Protein AF-A0A8S3B4U5-F1 (afdb_monomer)

Secondary structure (DSSP, 8-state):
--HHHHHHHHHHHHHHTT-S----EEE-HHHHHHHHH-TT---S----HHHHHHHHHHHHTTSEEE-SS-----------

Organism: NCBI:txid392030

Sequence (80 aa):
NHHLPNAALLAKELRLNGGQARFVFTTHPWILLEFFDNIAQCTNERPNRTTIELVTDAIKQGDITWHAHAFSMFIPMMDK

Structure (mmCIF, N/CA/C/O backbone):
data_AF-A0A8S3B4U5-F1
#
_entry.id   AF-A0A8S3B4U5-F1
#
loop_
_atom_site.group_PDB
_atom_site.id
_atom_site.type_symbol
_atom_site.label_atom_id
_atom_site.label_alt_id
_atom_site.label_comp_id
_atom_site.label_asym_id
_atom_site.label_entity_id
_atom_site.label_seq_id
_atom_site.pdbx_PDB_ins_code
_atom_site.Cartn_x
_atom_site.Cartn_y
_atom_site.Cartn_z
_atom_site.occupancy
_atom_site.B_iso_or_equiv
_atom_site.auth_seq_id
_atom_site.auth_comp_id
_atom_site.auth_asym_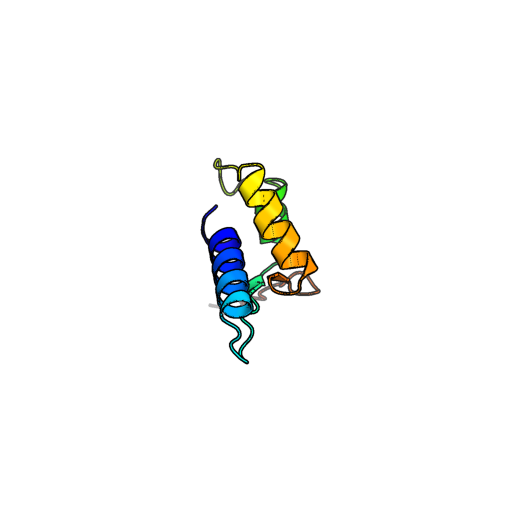id
_atom_site.auth_atom_id
_atom_site.pdbx_PDB_model_num
ATOM 1 N N . ASN A 1 1 ? -0.734 8.984 -9.697 1.00 75.75 1 ASN A N 1
ATOM 2 C CA . ASN A 1 1 ? -0.453 9.189 -8.255 1.00 75.75 1 ASN A CA 1
ATOM 3 C C . ASN A 1 1 ? -1.667 9.395 -7.351 1.00 75.75 1 ASN A C 1
ATOM 5 O O . ASN A 1 1 ? -1.493 9.875 -6.241 1.00 75.75 1 ASN A O 1
ATOM 9 N N . HIS A 1 2 ? -2.883 8.996 -7.743 1.00 88.62 2 HIS A N 1
ATOM 10 C CA . HIS A 1 2 ? -4.078 9.281 -6.927 1.00 88.62 2 HIS A CA 1
ATOM 11 C C . HIS A 1 2 ? -4.660 8.040 -6.242 1.00 88.62 2 HIS A C 1
ATOM 13 O O . HIS A 1 2 ? -5.059 8.103 -5.087 1.00 88.62 2 HIS A O 1
ATOM 19 N N . HIS A 1 3 ? -4.665 6.884 -6.910 1.00 93.31 3 HIS A N 1
ATOM 20 C CA . HIS A 1 3 ? -5.409 5.717 -6.424 1.00 93.31 3 HIS A CA 1
ATOM 21 C C . HIS A 1 3 ? -4.788 5.034 -5.198 1.00 93.31 3 HIS A C 1
ATOM 23 O O . HIS A 1 3 ? -5.500 4.800 -4.228 1.00 93.31 3 HIS A O 1
ATOM 29 N N . LEU A 1 4 ? -3.477 4.761 -5.206 1.00 94.81 4 LEU A N 1
ATOM 30 C CA . LEU A 1 4 ? -2.777 4.183 -4.047 1.00 94.81 4 LEU A CA 1
ATOM 31 C C . LEU A 1 4 ? -2.901 5.072 -2.789 1.00 94.81 4 LEU A C 1
ATOM 33 O O . LEU A 1 4 ? -3.291 4.557 -1.742 1.00 94.81 4 LEU A O 1
ATOM 37 N N . PRO A 1 5 ? -2.660 6.399 -2.867 1.00 96.69 5 PRO A N 1
ATOM 38 C CA . PRO A 1 5 ? -2.860 7.287 -1.720 1.00 96.69 5 PRO A CA 1
ATOM 39 C C . PRO A 1 5 ? -4.312 7.364 -1.252 1.00 96.69 5 PRO A C 1
ATOM 41 O O . PRO A 1 5 ? -4.566 7.306 -0.053 1.00 96.69 5 PRO A O 1
ATOM 44 N N . ASN A 1 6 ? -5.277 7.440 -2.172 1.00 97.75 6 ASN A N 1
ATOM 45 C CA . ASN A 1 6 ? -6.692 7.485 -1.802 1.00 97.75 6 ASN A CA 1
ATOM 46 C C . ASN A 1 6 ? -7.142 6.187 -1.119 1.00 97.75 6 ASN A C 1
ATOM 48 O O . ASN A 1 6 ? -7.890 6.241 -0.147 1.00 97.75 6 ASN A O 1
ATOM 52 N N . ALA A 1 7 ? -6.648 5.031 -1.572 1.00 97.75 7 A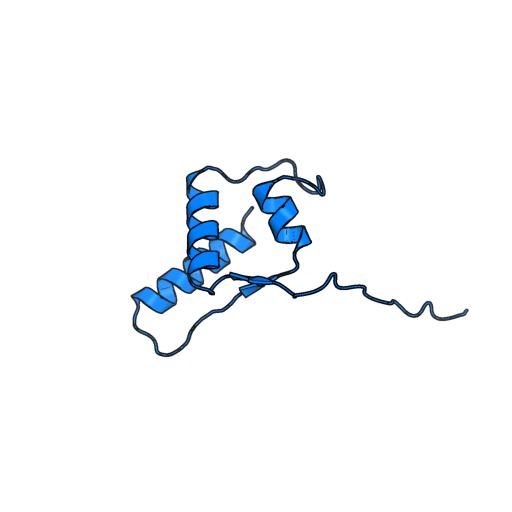LA A N 1
ATOM 53 C CA . ALA A 1 7 ? -6.885 3.751 -0.911 1.00 97.75 7 ALA A CA 1
ATOM 54 C C . ALA A 1 7 ? -6.315 3.735 0.519 1.00 97.75 7 ALA A C 1
ATOM 56 O O . ALA A 1 7 ? -7.003 3.312 1.448 1.00 97.75 7 ALA A O 1
ATOM 57 N N . ALA A 1 8 ? -5.096 4.254 0.712 1.00 97.81 8 ALA A N 1
ATOM 58 C CA . ALA A 1 8 ? -4.484 4.385 2.035 1.00 97.81 8 ALA A CA 1
ATOM 59 C C . ALA A 1 8 ? -5.275 5.331 2.960 1.00 97.81 8 ALA A C 1
ATOM 61 O O . ALA A 1 8 ? -5.473 5.019 4.136 1.00 97.81 8 ALA A O 1
ATOM 62 N N . LEU A 1 9 ? -5.751 6.470 2.440 1.00 97.50 9 LEU A N 1
ATOM 63 C CA . LEU A 1 9 ? -6.578 7.417 3.197 1.00 97.50 9 LEU A CA 1
ATOM 64 C C . LEU A 1 9 ? -7.900 6.789 3.626 1.00 97.50 9 LEU A C 1
ATOM 66 O O . LEU A 1 9 ? -8.237 6.858 4.805 1.00 97.50 9 LEU A O 1
ATOM 70 N N . LEU A 1 10 ? -8.601 6.130 2.703 1.00 96.25 10 LEU A N 1
ATOM 71 C CA . LEU A 1 10 ? -9.870 5.470 2.991 1.00 96.25 10 LEU A CA 1
ATOM 72 C C . LEU A 1 10 ? -9.706 4.374 4.052 1.00 96.25 10 LEU A C 1
ATOM 74 O O . LEU A 1 10 ? -10.485 4.309 5.001 1.00 96.25 10 LEU A O 1
ATOM 78 N N . ALA A 1 11 ? -8.667 3.540 3.936 1.00 96.50 11 ALA A N 1
ATOM 79 C CA . ALA A 1 11 ? -8.383 2.513 4.936 1.00 96.50 11 ALA A CA 1
ATOM 80 C C . ALA A 1 11 ? -8.122 3.115 6.325 1.00 96.50 11 ALA A C 1
ATOM 82 O O . ALA A 1 11 ? -8.654 2.638 7.332 1.00 96.50 11 ALA A O 1
ATOM 83 N N . LYS A 1 12 ? -7.322 4.189 6.376 1.00 95.50 12 LYS A N 1
ATOM 84 C CA . LYS A 1 12 ? -7.016 4.910 7.614 1.00 95.50 12 LYS A CA 1
ATOM 85 C C . LYS A 1 12 ? -8.270 5.519 8.232 1.00 95.50 12 LYS A C 1
ATOM 87 O O . LYS A 1 12 ? -8.469 5.372 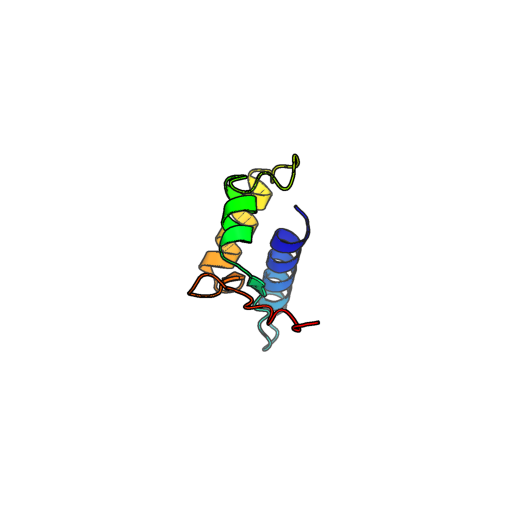9.434 1.00 95.50 12 LYS A O 1
ATOM 92 N N . GLU A 1 13 ? -9.097 6.182 7.433 1.00 95.38 13 GLU A N 1
ATOM 93 C CA . GLU A 1 13 ? -10.349 6.791 7.880 1.00 95.38 13 GLU A CA 1
ATOM 94 C C . GLU A 1 13 ? -11.291 5.743 8.479 1.00 95.38 13 GLU A C 1
ATOM 96 O O . GLU A 1 13 ? -11.733 5.894 9.616 1.00 95.38 13 GLU A O 1
ATOM 101 N N . LEU A 1 14 ? -11.525 4.632 7.773 1.00 93.88 14 LEU A N 1
ATOM 102 C CA . LEU A 1 14 ? -12.405 3.563 8.251 1.00 93.88 14 LEU A CA 1
ATOM 103 C C . LEU A 1 14 ? -11.923 2.952 9.571 1.00 93.88 14 LEU A C 1
ATOM 105 O O . LEU A 1 14 ? -12.735 2.693 10.460 1.00 93.88 14 LEU A O 1
ATOM 109 N N . ARG A 1 15 ? -10.605 2.779 9.733 1.00 90.06 15 ARG A N 1
ATOM 110 C CA . ARG A 1 15 ? -10.017 2.306 10.992 1.00 90.06 15 ARG A CA 1
ATOM 111 C C . ARG A 1 15 ? -10.206 3.314 12.127 1.00 90.06 15 ARG A C 1
ATOM 113 O O . ARG A 1 15 ? -10.574 2.916 13.228 1.00 90.06 15 ARG A O 1
ATOM 120 N N . LEU A 1 16 ? -9.932 4.597 11.884 1.00 93.25 16 LEU A N 1
ATOM 121 C CA . LEU A 1 16 ? -10.040 5.644 12.908 1.00 93.25 16 LEU A CA 1
ATOM 122 C C . LEU A 1 16 ? -11.488 5.902 13.331 1.00 93.25 16 LEU A C 1
ATOM 124 O O . LEU A 1 16 ? -11.734 6.208 14.494 1.00 93.25 16 LEU A O 1
ATOM 128 N N . ASN A 1 17 ? -12.440 5.707 12.420 1.00 92.44 17 ASN A N 1
ATOM 129 C CA . ASN A 1 17 ? -13.867 5.829 12.701 1.00 92.44 17 ASN A CA 1
ATOM 130 C C . ASN A 1 17 ? -14.427 4.650 13.524 1.00 92.44 17 ASN A C 1
ATOM 132 O O . ASN A 1 17 ? -15.610 4.648 13.857 1.00 92.44 17 ASN A O 1
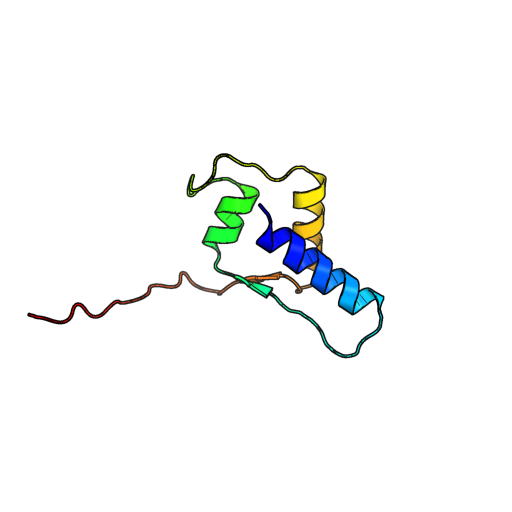ATOM 136 N N . GLY A 1 18 ? -13.604 3.651 13.872 1.00 85.62 18 GLY A N 1
ATOM 137 C CA . GLY A 1 18 ? -13.971 2.573 14.798 1.00 85.62 18 GLY A CA 1
ATOM 138 C C . GLY A 1 18 ? -14.979 1.562 14.242 1.00 85.62 18 GLY A C 1
ATOM 139 O O . GLY A 1 18 ? -15.585 0.815 15.010 1.00 85.62 18 GLY A O 1
ATOM 140 N N . GLY A 1 19 ? -15.179 1.531 12.921 1.00 79.38 19 GLY A N 1
ATOM 141 C CA . GLY A 1 19 ? -16.051 0.555 12.272 1.00 79.38 19 GLY A CA 1
ATOM 142 C C . GLY A 1 19 ? -15.497 -0.871 12.366 1.00 79.38 19 GLY A C 1
ATOM 143 O O . GLY A 1 19 ? -14.290 -1.082 12.441 1.00 79.38 19 GLY A O 1
ATOM 144 N N . GLN A 1 20 ? -16.378 -1.876 12.322 1.00 84.06 20 GLN A N 1
ATOM 145 C CA . GLN A 1 20 ? -15.949 -3.285 12.297 1.00 84.06 20 GLN A CA 1
ATOM 146 C C . GLN A 1 20 ? -15.367 -3.718 10.941 1.00 84.06 20 GLN A C 1
ATOM 148 O O . GLN A 1 20 ? -14.626 -4.697 10.867 1.00 84.06 20 GLN A O 1
ATOM 153 N N . ALA A 1 21 ? -15.709 -3.010 9.863 1.00 85.69 21 ALA A N 1
ATOM 154 C CA . ALA A 1 21 ? -15.237 -3.326 8.523 1.00 85.69 21 ALA A CA 1
ATOM 155 C C . ALA A 1 21 ? -13.814 -2.797 8.292 1.00 85.69 21 ALA A C 1
ATOM 157 O O . ALA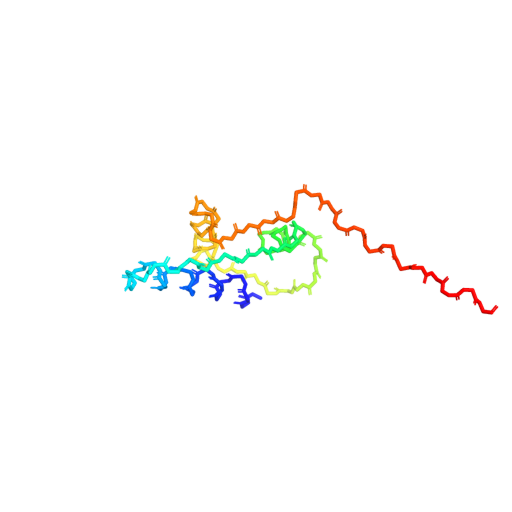 A 1 21 ? -13.500 -1.656 8.628 1.00 85.69 21 ALA A O 1
ATOM 158 N N . ARG A 1 22 ? -12.971 -3.613 7.649 1.00 90.56 22 ARG A N 1
ATOM 159 C CA . ARG A 1 22 ? -11.651 -3.203 7.156 1.00 90.56 22 ARG A CA 1
ATOM 160 C C . ARG A 1 22 ? -11.675 -3.093 5.640 1.00 90.56 22 ARG A C 1
ATOM 162 O O . ARG A 1 22 ? -12.141 -4.006 4.963 1.00 90.56 22 ARG A O 1
ATOM 169 N N . PHE A 1 23 ? -11.133 -2.000 5.117 1.00 95.25 23 PHE A N 1
ATOM 170 C CA . PHE A 1 23 ? -10.857 -1.866 3.693 1.00 95.25 23 PHE A CA 1
ATOM 171 C C . PHE A 1 23 ? -9.433 -2.342 3.411 1.00 95.25 23 PHE A C 1
ATOM 173 O O . PHE A 1 23 ? -8.484 -1.840 4.010 1.00 95.25 23 PHE A O 1
ATOM 180 N N . VAL A 1 24 ? -9.303 -3.316 2.510 1.00 96.06 24 VAL A N 1
ATOM 181 C CA . VAL A 1 24 ? -8.019 -3.835 2.034 1.00 96.06 24 VAL A CA 1
ATOM 182 C C . VAL A 1 24 ? -7.974 -3.660 0.524 1.00 96.06 24 VAL A C 1
ATOM 184 O O . VAL A 1 24 ? -8.843 -4.156 -0.192 1.00 96.06 24 VAL A O 1
ATOM 187 N N . PHE A 1 25 ? -6.960 -2.951 0.041 1.00 96.75 25 PHE A N 1
ATOM 188 C CA . PHE A 1 25 ? -6.734 -2.711 -1.375 1.00 96.75 25 PHE A CA 1
ATOM 189 C C . PHE A 1 25 ? -5.638 -3.639 -1.895 1.00 96.75 25 PHE A C 1
ATOM 191 O O . PHE A 1 25 ? -4.457 -3.446 -1.605 1.00 96.75 25 PHE A O 1
ATOM 198 N N . THR A 1 26 ? -6.027 -4.645 -2.676 1.00 95.25 26 THR A N 1
ATOM 199 C CA . THR A 1 26 ? -5.082 -5.557 -3.329 1.00 95.25 26 THR A CA 1
ATOM 200 C C . THR A 1 26 ? -4.714 -5.041 -4.716 1.00 95.25 26 THR A C 1
ATOM 202 O O . THR A 1 26 ? -5.587 -4.757 -5.532 1.00 95.25 26 THR A O 1
ATOM 205 N N . THR A 1 27 ? -3.416 -4.930 -4.990 1.00 93.12 27 THR A N 1
ATOM 206 C CA . THR A 1 27 ? -2.880 -4.452 -6.270 1.00 93.12 27 THR A CA 1
ATOM 207 C C . THR A 1 27 ? -1.894 -5.441 -6.898 1.00 93.12 27 THR A C 1
ATOM 209 O O . THR A 1 27 ? -1.568 -6.490 -6.342 1.00 93.12 27 THR A O 1
ATOM 212 N N . HIS A 1 28 ? -1.394 -5.114 -8.085 1.00 91.25 28 HIS A N 1
ATOM 213 C CA . HIS A 1 28 ? -0.306 -5.854 -8.711 1.00 91.25 28 HIS A CA 1
ATOM 214 C C . HIS A 1 28 ? 1.058 -5.348 -8.212 1.00 91.25 28 HIS A C 1
ATOM 216 O O . HIS A 1 28 ? 1.228 -4.136 -8.066 1.00 91.25 28 HIS A O 1
ATOM 222 N N . PRO A 1 29 ? 2.065 -6.226 -8.027 1.00 90.25 29 PRO A N 1
ATOM 223 C CA . PRO A 1 29 ? 3.399 -5.812 -7.576 1.00 90.25 29 PRO A CA 1
ATOM 224 C C . PRO A 1 29 ? 4.031 -4.718 -8.444 1.00 90.25 29 PRO A C 1
ATOM 226 O O . PRO A 1 29 ? 4.646 -3.791 -7.926 1.00 90.25 29 PRO A O 1
ATOM 229 N N . TRP A 1 30 ? 3.826 -4.775 -9.763 1.00 88.31 30 TRP A N 1
ATOM 230 C CA . TRP A 1 30 ? 4.386 -3.792 -10.692 1.00 88.31 30 TRP A CA 1
ATOM 231 C C . TRP A 1 30 ? 3.829 -2.376 -10.485 1.00 88.31 30 TRP A C 1
ATOM 233 O O . TRP A 1 30 ? 4.538 -1.410 -10.742 1.00 88.31 30 TRP A O 1
ATOM 243 N N . ILE A 1 31 ? 2.605 -2.233 -9.963 1.00 91.31 31 ILE A N 1
ATOM 244 C CA . ILE A 1 31 ? 2.028 -0.924 -9.623 1.00 91.31 31 ILE A CA 1
ATOM 245 C C . ILE A 1 31 ? 2.759 -0.306 -8.428 1.00 91.31 31 ILE A C 1
ATOM 247 O O . ILE A 1 31 ? 2.956 0.906 -8.393 1.00 91.31 31 ILE A O 1
ATOM 251 N N . LEU A 1 32 ? 3.176 -1.124 -7.455 1.00 92.56 32 LEU A N 1
ATOM 252 C CA . LEU A 1 32 ? 3.970 -0.651 -6.318 1.00 92.56 32 LEU A CA 1
ATOM 253 C C . LEU A 1 32 ? 5.365 -0.222 -6.781 1.00 92.56 32 LEU A C 1
ATOM 255 O O . LEU A 1 32 ? 5.813 0.861 -6.420 1.00 92.56 32 LEU A O 1
ATOM 259 N N . LEU A 1 33 ? 6.005 -1.029 -7.630 1.00 91.62 33 LEU A N 1
ATOM 260 C CA . LEU A 1 33 ? 7.298 -0.697 -8.238 1.00 91.62 33 LEU A CA 1
ATOM 261 C C . LEU A 1 33 ? 7.228 0.589 -9.069 1.00 91.62 33 LEU A C 1
ATOM 263 O O . LEU A 1 33 ? 8.117 1.428 -8.993 1.00 91.62 33 LEU A O 1
ATOM 267 N N . GLU A 1 34 ? 6.157 0.791 -9.836 1.00 92.25 34 GLU A N 1
ATOM 268 C CA . GLU A 1 34 ? 5.966 2.048 -10.558 1.00 92.25 34 GLU A CA 1
ATOM 269 C C . GLU A 1 34 ? 5.787 3.225 -9.595 1.00 92.25 34 GLU A C 1
ATOM 271 O O . GLU A 1 34 ? 6.429 4.260 -9.752 1.00 92.25 34 GLU A O 1
ATOM 276 N N . PHE A 1 35 ? 4.956 3.059 -8.566 1.00 94.38 35 PHE A N 1
ATOM 277 C CA . PHE A 1 35 ? 4.666 4.117 -7.604 1.00 94.38 35 PHE A CA 1
ATOM 278 C C . PHE A 1 35 ? 5.903 4.562 -6.808 1.00 94.38 35 PHE A C 1
ATOM 280 O O . PHE A 1 35 ? 6.111 5.763 -6.643 1.00 94.38 35 PHE A O 1
ATOM 287 N N . PHE A 1 36 ? 6.715 3.621 -6.319 1.00 93.94 36 PHE A N 1
ATOM 288 C CA . PHE A 1 36 ? 7.908 3.940 -5.530 1.00 93.94 36 PHE A CA 1
ATOM 289 C C . PHE A 1 36 ? 9.117 4.288 -6.407 1.00 93.94 36 PHE A C 1
ATOM 291 O O . PHE A 1 36 ? 9.835 5.238 -6.092 1.00 93.94 36 PHE A O 1
ATOM 298 N N . ASP A 1 37 ? 9.299 3.593 -7.535 1.00 91.75 37 ASP A N 1
ATOM 299 C CA . ASP A 1 37 ? 10.571 3.592 -8.265 1.00 91.75 37 ASP A CA 1
ATOM 300 C C . ASP A 1 37 ? 10.477 4.080 -9.733 1.00 91.75 37 ASP A C 1
ATOM 302 O O . ASP A 1 37 ? 11.512 4.386 -10.323 1.00 91.75 37 ASP A O 1
ATOM 306 N N . ASN A 1 38 ? 9.285 4.259 -10.336 1.00 90.62 38 ASN A N 1
ATOM 307 C CA . ASN A 1 38 ? 9.053 4.468 -11.800 1.00 90.62 38 ASN A CA 1
ATOM 308 C C . ASN A 1 38 ? 9.572 3.362 -12.714 1.00 90.62 38 ASN A C 1
ATOM 310 O O . ASN A 1 38 ? 9.939 3.619 -13.865 1.00 90.62 38 ASN A O 1
ATOM 314 N N . ILE A 1 39 ? 9.675 2.130 -12.237 1.00 87.81 39 ILE A N 1
ATOM 315 C CA . ILE A 1 39 ? 10.328 1.093 -13.044 1.00 87.81 39 ILE A CA 1
ATOM 316 C C . ILE A 1 39 ? 9.633 0.885 -14.404 1.00 87.81 39 ILE A C 1
ATOM 318 O O . ILE A 1 39 ? 10.310 0.589 -15.387 1.00 87.81 39 ILE A O 1
ATOM 322 N N . ALA A 1 40 ? 8.317 1.087 -14.491 1.00 80.81 40 ALA A N 1
ATOM 323 C CA . ALA A 1 40 ? 7.553 0.938 -15.724 1.00 80.81 40 ALA A CA 1
ATOM 324 C C . ALA A 1 40 ? 7.485 2.221 -16.574 1.00 80.81 40 ALA A C 1
ATOM 326 O O . ALA A 1 40 ? 7.044 2.144 -17.719 1.00 80.81 40 ALA A O 1
ATOM 327 N N . GLN A 1 41 ? 7.900 3.381 -16.043 1.00 85.88 41 GLN A N 1
ATOM 328 C CA . GLN A 1 41 ? 7.886 4.687 -16.727 1.00 85.88 41 GLN A CA 1
ATOM 329 C C . GLN A 1 41 ? 6.539 5.007 -17.396 1.00 85.88 41 GLN A C 1
ATOM 331 O O . GLN A 1 41 ? 6.466 5.656 -18.438 1.00 85.88 41 GLN A O 1
ATOM 336 N N . CYS A 1 42 ? 5.454 4.537 -16.788 1.00 81.69 42 CYS A N 1
ATOM 337 C CA . CYS A 1 42 ? 4.099 4.738 -17.279 1.00 81.69 42 CYS A CA 1
ATOM 338 C C . CYS A 1 42 ? 3.578 6.138 -16.923 1.00 81.69 42 CYS A C 1
ATOM 340 O O . CYS A 1 42 ? 2.563 6.574 -17.466 1.00 81.69 42 CYS A O 1
ATOM 342 N N . THR A 1 43 ? 4.255 6.846 -16.013 1.00 80.69 43 THR A N 1
ATOM 343 C CA . THR A 1 43 ? 3.947 8.230 -15.646 1.00 80.69 43 THR A CA 1
ATOM 344 C C . THR A 1 43 ? 5.201 9.081 -15.409 1.00 80.69 43 THR A C 1
ATOM 346 O O . THR A 1 43 ? 6.257 8.599 -14.995 1.00 80.69 43 THR A O 1
ATOM 349 N N . ASN A 1 44 ? 5.060 10.387 -15.653 1.00 84.81 44 ASN A N 1
ATOM 350 C CA . ASN A 1 44 ? 6.058 11.405 -15.306 1.00 84.81 44 ASN A CA 1
ATOM 351 C C . ASN A 1 44 ? 5.819 12.012 -13.917 1.00 84.81 44 ASN A C 1
ATOM 353 O O . ASN A 1 44 ? 6.679 12.709 -13.379 1.00 84.81 44 ASN A O 1
ATOM 357 N N . GLU A 1 45 ? 4.645 11.785 -13.334 1.00 86.31 45 GLU A N 1
ATOM 358 C CA . GLU A 1 45 ? 4.316 12.310 -12.018 1.00 86.31 45 GLU A CA 1
ATOM 359 C C . GLU A 1 45 ? 4.957 11.442 -10.935 1.00 86.31 45 GLU A C 1
ATOM 361 O O . GLU A 1 45 ? 4.790 10.222 -10.932 1.00 86.31 45 GLU A O 1
ATOM 366 N N . ARG A 1 46 ? 5.587 12.066 -9.934 1.00 88.88 46 ARG A N 1
ATOM 367 C CA . ARG A 1 46 ? 6.149 11.363 -8.771 1.00 88.88 46 ARG A CA 1
ATOM 368 C C . ARG A 1 46 ? 5.378 11.662 -7.492 1.00 88.88 46 ARG A C 1
ATOM 370 O O . ARG A 1 46 ? 5.028 12.824 -7.270 1.00 88.88 46 ARG A O 1
ATOM 377 N N . PRO A 1 47 ? 5.129 10.663 -6.627 1.00 93.56 47 PRO A N 1
ATOM 378 C CA . PRO A 1 47 ? 4.592 10.941 -5.308 1.00 93.56 47 PRO A CA 1
ATOM 379 C C . PRO A 1 47 ? 5.617 11.735 -4.492 1.00 93.56 47 PRO A C 1
ATOM 381 O O . PRO A 1 47 ? 6.821 11.487 -4.543 1.00 93.56 47 PRO A O 1
ATOM 384 N N . ASN A 1 48 ? 5.132 12.705 -3.720 1.00 95.06 48 ASN A N 1
ATOM 385 C CA . ASN A 1 48 ? 5.975 13.400 -2.754 1.00 95.06 48 ASN A CA 1
ATOM 386 C C . ASN A 1 48 ? 6.248 12.508 -1.527 1.00 95.06 48 ASN A C 1
ATOM 388 O O . ASN A 1 48 ? 5.602 11.476 -1.324 1.00 95.06 48 ASN A O 1
ATOM 392 N N . ARG A 1 49 ? 7.177 12.942 -0.669 1.00 96.00 49 ARG A N 1
ATOM 393 C CA 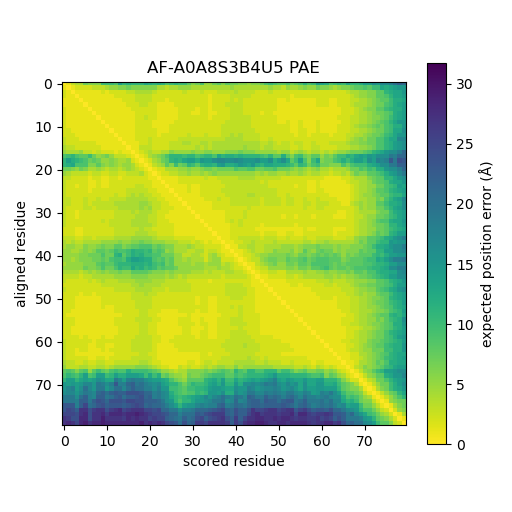. ARG A 1 49 ? 7.581 12.204 0.536 1.00 96.00 49 ARG A CA 1
ATOM 394 C C . ARG A 1 49 ? 6.405 11.828 1.444 1.00 96.00 49 ARG A C 1
ATOM 396 O O . ARG A 1 49 ? 6.302 10.679 1.851 1.00 96.00 49 ARG A O 1
ATOM 403 N N . THR A 1 50 ? 5.498 12.762 1.716 1.00 96.75 50 THR A N 1
ATOM 404 C CA . THR A 1 50 ? 4.324 12.518 2.572 1.00 96.75 50 THR A CA 1
ATOM 405 C C . THR A 1 50 ? 3.406 11.443 1.991 1.00 96.75 50 THR A C 1
ATOM 407 O O . THR A 1 50 ? 2.853 10.620 2.714 1.00 96.75 50 THR A O 1
ATOM 410 N N . THR A 1 51 ? 3.268 11.421 0.667 1.00 97.06 51 THR A N 1
ATOM 411 C CA . THR A 1 51 ? 2.461 10.429 -0.048 1.00 97.06 51 THR A CA 1
ATOM 412 C C . THR A 1 51 ? 3.107 9.042 0.021 1.00 97.06 51 THR A C 1
ATOM 414 O O . THR A 1 51 ? 2.414 8.049 0.233 1.00 97.06 51 THR A O 1
ATOM 417 N N . ILE A 1 52 ? 4.436 8.973 -0.106 1.00 97.50 52 ILE A N 1
ATOM 418 C CA . ILE A 1 52 ? 5.215 7.737 0.060 1.00 97.50 52 ILE A CA 1
ATOM 419 C C . ILE A 1 52 ? 5.056 7.188 1.483 1.00 97.50 52 ILE A C 1
ATOM 421 O O . ILE A 1 52 ? 4.778 6.000 1.650 1.00 97.50 52 ILE A O 1
ATOM 425 N N . GLU A 1 53 ? 5.192 8.040 2.501 1.00 98.12 53 GLU A N 1
ATOM 42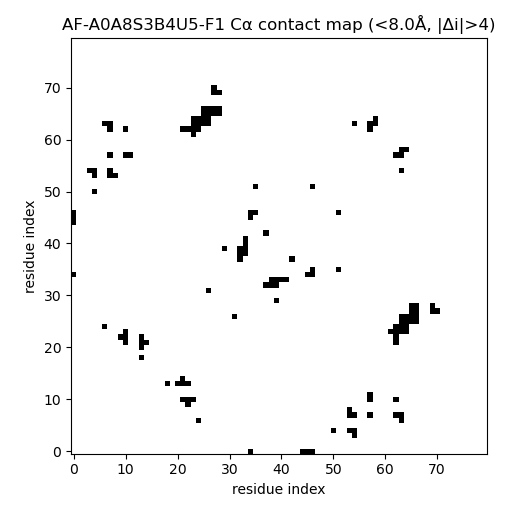6 C CA . GLU A 1 53 ? 5.044 7.664 3.913 1.00 98.12 53 GLU A CA 1
ATOM 427 C C . GLU A 1 53 ? 3.634 7.123 4.202 1.00 98.12 53 GLU A C 1
ATOM 429 O O . GLU A 1 53 ? 3.497 6.031 4.751 1.00 98.12 53 GLU A O 1
ATOM 434 N N . LEU A 1 54 ? 2.590 7.809 3.724 1.00 97.94 54 LEU A N 1
ATOM 435 C CA . LEU A 1 54 ? 1.197 7.372 3.854 1.00 97.94 54 LEU A CA 1
ATOM 436 C C . LEU A 1 54 ? 0.961 5.964 3.281 1.00 97.94 54 LEU A C 1
ATOM 438 O O . LEU A 1 54 ? 0.343 5.121 3.933 1.00 97.94 54 LEU A O 1
ATOM 442 N N . VAL A 1 55 ? 1.432 5.706 2.058 1.00 98.00 55 VAL A N 1
ATOM 443 C CA . VAL A 1 55 ? 1.252 4.401 1.401 1.00 98.00 55 VAL A CA 1
ATOM 444 C C . VAL A 1 55 ? 2.089 3.323 2.096 1.00 98.00 55 VAL A C 1
ATOM 446 O O . VAL A 1 55 ? 1.615 2.204 2.286 1.00 98.00 55 VAL A O 1
ATOM 449 N N . THR A 1 56 ? 3.299 3.663 2.544 1.00 98.19 56 THR A N 1
ATOM 450 C CA . THR A 1 56 ? 4.169 2.755 3.310 1.00 98.19 56 THR A CA 1
ATOM 451 C C . THR A 1 56 ? 3.509 2.316 4.616 1.00 98.19 56 THR A C 1
ATOM 453 O O . THR A 1 56 ? 3.535 1.134 4.964 1.00 98.19 56 THR A O 1
ATOM 456 N N . ASP A 1 57 ? 2.879 3.244 5.333 1.00 98.06 57 ASP A N 1
ATOM 457 C CA . ASP A 1 57 ? 2.175 2.938 6.576 1.00 98.06 57 ASP A CA 1
ATOM 458 C C . ASP A 1 57 ? 0.941 2.064 6.343 1.00 98.06 57 ASP A C 1
ATOM 460 O O . ASP A 1 57 ? 0.665 1.173 7.150 1.00 98.06 57 ASP A O 1
ATOM 464 N N . ALA A 1 58 ? 0.216 2.273 5.242 1.00 97.69 58 ALA A N 1
ATOM 465 C CA . ALA A 1 58 ? -0.907 1.421 4.856 1.00 97.69 58 ALA A CA 1
ATOM 466 C C . ALA A 1 58 ? -0.454 -0.007 4.494 1.00 97.69 58 ALA A C 1
ATOM 468 O O . ALA A 1 58 ? -1.103 -0.973 4.894 1.00 97.69 58 ALA A O 1
ATOM 469 N N . ILE A 1 59 ? 0.695 -0.162 3.823 1.00 97.75 59 ILE A N 1
ATOM 470 C CA . ILE A 1 59 ? 1.313 -1.476 3.566 1.00 97.75 59 ILE A CA 1
ATOM 471 C C . ILE A 1 59 ? 1.643 -2.187 4.884 1.00 97.75 59 ILE A C 1
ATOM 47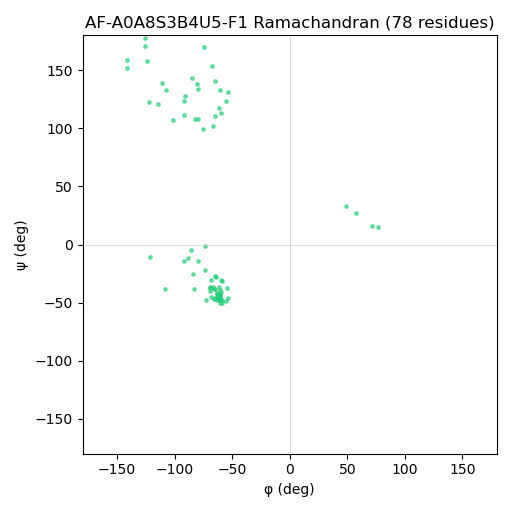3 O O . ILE A 1 59 ? 1.245 -3.332 5.087 1.00 97.75 59 ILE A O 1
ATOM 477 N N . LYS A 1 60 ? 2.319 -1.504 5.819 1.00 97.75 60 LYS A N 1
ATOM 478 C CA . LYS A 1 60 ? 2.689 -2.081 7.127 1.00 97.75 60 LYS A CA 1
ATOM 479 C C . LYS A 1 60 ? 1.480 -2.531 7.950 1.00 97.75 60 LYS A C 1
ATOM 481 O O . LYS A 1 60 ? 1.588 -3.469 8.732 1.00 97.75 60 LYS A O 1
ATOM 486 N N . GLN A 1 61 ? 0.342 -1.863 7.784 1.00 95.50 61 GLN A N 1
ATOM 487 C CA . GLN A 1 61 ? -0.906 -2.173 8.491 1.00 95.50 61 GLN A CA 1
ATOM 488 C C . GLN A 1 61 ? -1.746 -3.263 7.807 1.00 95.50 61 GLN A C 1
ATOM 490 O O . GLN A 1 61 ? -2.758 -3.699 8.367 1.00 95.50 61 GLN A O 1
ATOM 495 N N . GLY A 1 62 ? -1.318 -3.726 6.627 1.00 95.88 62 GLY A N 1
ATOM 496 C CA . GLY A 1 62 ? -2.033 -4.714 5.820 1.00 95.88 62 GLY A CA 1
ATOM 497 C C . GLY A 1 62 ? -3.236 -4.144 5.066 1.00 95.88 62 GLY A C 1
ATOM 498 O O . GLY A 1 62 ? -4.073 -4.909 4.597 1.00 95.88 62 GLY A O 1
ATOM 499 N N . ASP A 1 63 ? -3.339 -2.820 4.953 1.00 96.75 63 ASP A N 1
ATOM 500 C CA . ASP A 1 63 ? -4.435 -2.149 4.249 1.00 96.75 63 ASP A CA 1
ATOM 501 C C . ASP A 1 63 ? -4.183 -2.070 2.737 1.00 96.75 63 ASP A C 1
ATOM 503 O O . ASP A 1 63 ? -5.122 -2.012 1.946 1.00 96.75 63 ASP A O 1
ATOM 507 N N . ILE A 1 64 ? -2.914 -2.090 2.325 1.00 97.81 64 ILE A N 1
ATOM 508 C CA . ILE A 1 64 ? -2.504 -2.270 0.933 1.00 97.81 64 ILE A CA 1
ATOM 509 C C . ILE A 1 64 ? -1.755 -3.591 0.840 1.00 97.81 64 ILE A C 1
ATOM 511 O O . ILE A 1 64 ? -0.733 -3.787 1.497 1.00 97.81 64 ILE A O 1
ATOM 515 N N . THR A 1 65 ? -2.262 -4.490 0.006 1.00 96.50 65 THR A N 1
ATOM 516 C CA . THR A 1 65 ? -1.676 -5.808 -0.252 1.00 96.50 65 THR A CA 1
ATOM 517 C C . THR A 1 65 ? -1.449 -5.999 -1.746 1.00 96.50 65 THR A C 1
ATOM 519 O O . THR A 1 65 ? -1.872 -5.186 -2.570 1.00 96.50 65 THR A O 1
ATOM 522 N N . TRP A 1 66 ? -0.753 -7.064 -2.128 1.00 94.56 66 TRP A N 1
ATOM 523 C CA . TRP A 1 66 ? -0.503 -7.367 -3.531 1.00 94.56 66 TRP A CA 1
ATOM 524 C C . TRP A 1 66 ? -0.584 -8.858 -3.816 1.00 94.56 66 TRP A C 1
ATOM 526 O O . TRP A 1 66 ? -0.445 -9.694 -2.922 1.00 94.56 66 TRP A O 1
ATOM 536 N N . HIS A 1 67 ? -0.808 -9.188 -5.084 1.00 90.44 67 HIS A N 1
ATOM 537 C CA . HIS A 1 67 ? -0.750 -10.566 -5.554 1.00 90.44 67 HIS A CA 1
ATOM 538 C C . HIS A 1 67 ? 0.651 -11.157 -5.333 1.00 90.44 67 HIS A C 1
ATOM 540 O O . HIS A 1 67 ? 1.653 -10.531 -5.672 1.00 90.44 67 HIS A O 1
ATOM 546 N N . ALA A 1 68 ? 0.714 -12.375 -4.787 1.00 82.19 68 ALA A N 1
ATOM 547 C CA . ALA A 1 68 ? 1.974 -13.038 -4.433 1.00 82.19 68 ALA A CA 1
ATOM 548 C C . ALA A 1 68 ? 2.876 -13.335 -5.644 1.00 82.19 68 ALA A C 1
ATOM 550 O O . ALA A 1 68 ? 4.097 -13.377 -5.515 1.00 82.19 68 ALA A O 1
ATOM 551 N N . HIS A 1 69 ? 2.277 -13.523 -6.819 1.00 75.44 69 HIS A N 1
ATOM 552 C CA . HIS A 1 69 ? 2.983 -13.827 -8.056 1.00 75.44 69 HIS A CA 1
ATOM 553 C C . HIS A 1 69 ? 2.644 -12.813 -9.142 1.00 75.44 69 HIS A C 1
ATOM 555 O O . HIS A 1 69 ? 1.599 -12.157 -9.103 1.00 75.44 69 HIS A O 1
ATOM 561 N N . ALA A 1 70 ? 3.537 -12.707 -10.127 1.00 67.25 70 ALA A N 1
ATOM 562 C CA . ALA A 1 70 ? 3.254 -11.974 -11.348 1.00 67.25 70 ALA A CA 1
ATOM 563 C C . ALA A 1 70 ? 1.975 -12.536 -11.978 1.00 67.25 70 ALA A C 1
ATOM 565 O O . ALA A 1 70 ? 1.865 -13.737 -12.227 1.00 67.25 70 ALA A O 1
ATOM 566 N N . PHE A 1 71 ? 0.998 -11.664 -12.200 1.00 66.12 71 PHE A N 1
ATOM 567 C CA . PHE A 1 71 ? -0.229 -12.036 -12.879 1.00 66.12 71 PHE A CA 1
ATOM 568 C C . PHE A 1 71 ? 0.046 -12.058 -14.382 1.00 66.12 71 PHE A C 1
ATOM 570 O O . PHE A 1 71 ? 0.237 -11.010 -14.998 1.00 66.12 71 PHE A O 1
ATOM 577 N N . SER A 1 72 ? 0.100 -13.248 -14.971 1.00 64.25 72 SER A N 1
ATOM 578 C CA . SER A 1 72 ? 0.052 -13.411 -16.418 1.00 64.25 72 SER A CA 1
ATOM 579 C C . SER A 1 72 ? -1.403 -13.606 -16.830 1.00 64.25 72 SER A C 1
ATOM 581 O O . SER A 1 72 ? -2.020 -14.629 -16.539 1.00 64.25 72 SER A O 1
ATOM 583 N N . MET A 1 73 ? -1.974 -12.627 -17.533 1.00 64.38 73 MET A N 1
ATOM 584 C CA . MET A 1 73 ? -3.183 -12.899 -18.306 1.00 64.38 73 MET A CA 1
ATOM 585 C C . MET A 1 73 ? -2.763 -13.673 -19.544 1.00 64.38 73 MET A C 1
ATOM 587 O O . MET A 1 73 ? -2.274 -13.093 -20.512 1.00 64.38 73 MET A O 1
ATOM 591 N N . PHE A 1 74 ? -2.933 -14.993 -19.509 1.00 63.09 74 PHE A N 1
ATOM 592 C CA . PHE A 1 74 ? -2.987 -15.753 -20.745 1.00 63.09 74 PHE A CA 1
ATOM 593 C C . PHE A 1 74 ? -4.264 -15.325 -21.468 1.00 63.09 74 PHE A C 1
ATOM 595 O O . PHE A 1 74 ? -5.365 -15.701 -21.073 1.00 63.09 74 PHE A O 1
ATOM 602 N N . ILE A 1 75 ? -4.120 -14.476 -22.481 1.00 68.00 75 ILE A N 1
ATOM 603 C CA . ILE A 1 75 ? -5.204 -14.182 -23.409 1.00 68.00 75 ILE A CA 1
ATOM 604 C C . ILE A 1 75 ? -5.171 -15.332 -24.416 1.00 68.00 75 ILE A C 1
ATOM 606 O O . ILE A 1 75 ? -4.218 -15.384 -25.199 1.00 68.00 75 ILE A O 1
ATOM 610 N N . PRO A 1 76 ? -6.131 -16.277 -24.406 1.00 65.44 76 PRO A N 1
ATOM 611 C CA . PRO A 1 76 ? -6.222 -17.227 -25.498 1.00 65.44 76 PRO A CA 1
ATOM 612 C C . PRO A 1 76 ? -6.450 -16.406 -26.765 1.00 65.44 76 PRO A C 1
ATOM 614 O O . PRO A 1 76 ? -7.464 -15.718 -26.898 1.00 65.44 76 PRO A O 1
ATOM 617 N N . MET A 1 77 ? -5.469 -16.408 -27.665 1.00 67.44 77 MET A N 1
ATOM 618 C CA . MET A 1 77 ? -5.694 -15.874 -28.997 1.00 67.44 77 MET A CA 1
ATOM 619 C C . MET A 1 77 ? -6.794 -16.740 -29.605 1.00 67.44 77 MET A C 1
ATOM 621 O O . MET A 1 77 ? -6.629 -17.952 -29.706 1.00 67.44 77 MET A O 1
ATOM 625 N N . MET A 1 78 ? -7.946 -16.145 -29.919 1.00 62.78 78 MET A N 1
ATOM 626 C CA . MET A 1 78 ? -8.937 -16.838 -30.730 1.00 62.78 78 MET A CA 1
ATOM 627 C C . MET A 1 78 ? -8.299 -17.046 -32.100 1.00 62.78 78 MET A C 1
ATOM 629 O O . MET A 1 78 ? -8.041 -16.073 -32.813 1.00 62.78 78 MET A O 1
ATOM 633 N N . ASP A 1 79 ? -7.989 -18.303 -32.414 1.00 63.81 79 ASP A N 1
ATOM 634 C CA . ASP A 1 79 ? -7.612 -18.710 -33.760 1.00 63.81 79 ASP A CA 1
ATOM 635 C C . ASP A 1 79 ? -8.717 -18.247 -34.723 1.00 63.81 79 ASP A C 1
ATOM 637 O O . ASP A 1 79 ? -9.909 -18.386 -34.433 1.00 63.81 79 ASP A O 1
ATOM 641 N N . LYS A 1 80 ? -8.300 -17.594 -35.811 1.00 57.94 80 LYS A N 1
ATOM 642 C CA . LYS A 1 80 ? -9.192 -17.072 -36.853 1.00 57.94 80 LYS A CA 1
ATOM 643 C C . LYS A 1 80 ? -9.861 -18.188 -37.643 1.00 57.94 80 LYS A C 1
ATOM 645 O O . LYS A 1 80 ? -9.167 -19.187 -37.929 1.00 57.94 80 LYS A O 1
#

Mean predicted aligned error: 5.94 Å

Nearest PDB structures (foldseek):
  7unu-assembly1_J  TM=4.323E-01  e=5.205E+00  Pseudomonas aeruginosa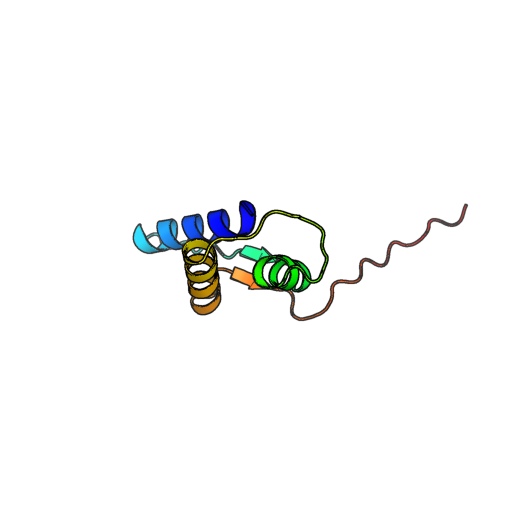 PAO1
  7paj-assembly1_h  TM=3.536E-01  e=4.546E+00  Mycoplasmoides pneumoniae M129
  2klm-assembly1_A  TM=3.953E-01  e=6.378E+00  Thermus thermophilus
  7c7l-assembly1_B  TM=3.513E-01  e=5.205E+00  uncultured archaeon

Radius of gyration: 15.41 Å; Cα contacts (8 Å, |Δi|>4): 72; chains: 1; bounding box: 27×32×52 Å

Foldseek 3Di:
DPPLLVLLVVQVVCVVVVDPDGAAAEDAPVVVCCQQPVPVVPDPDHDDPVSVVSSVVCVVVRNYHYDPDHDDPPDPDPDD

Solvent-accessible surface area (backbone atoms only — not comparable to full-atom values): 5002 Å² total; per-residue (Å²): 129,58,65,66,46,52,51,31,48,52,28,50,49,40,56,74,71,67,52,93,65,82,56,66,48,74,42,57,58,67,60,53,41,30,64,77,68,42,76,71,62,85,62,91,77,74,67,51,71,69,52,50,52,48,37,51,53,23,38,78,70,59,29,39,45,55,53,95,59,87,84,76,82,82,71,80,75,77,81,130

pLDDT: mean 88.44, std 10.96, range [57.94, 98.19]